Protein AF-A0A6B1YIP2-F1 (afdb_monomer_lite)

Organism: Pseudomonas aeruginosa (NCBI:txid287)

Foldseek 3Di:
DDFDCVVCVVVVHDSVVVVVVVVVVVVVQVVLVVVQWHFAFDPWTFIWHCPPDPDTDTPDTDDDHGDHDPQDWDQDPVRDIDGDDD

Secondary structure (DSSP, 8-state):
----HHHHHHHT--HHHHHHHHHHHHHHHHHHHHTTEEEE-SSSEEEEE--SSSS-EEEEEE-S----S---EEE-TTS-EEE---

Sequence (86 aa):
MHVNDDECHAAGVDPAEVARIARGLSRYAREAERLGLVIFGGSTGSLRFNDGGDGALILASLDGDYDGGDGACGPGADGLMRGEYA

Structure (mmCIF, N/CA/C/O backbone):
data_AF-A0A6B1YIP2-F1
#
_entry.id   AF-A0A6B1YIP2-F1
#
loop_
_atom_site.group_PDB
_atom_site.id
_atom_site.type_symbol
_atom_site.label_atom_id
_atom_site.label_alt_id
_atom_site.label_comp_id
_atom_site.label_asym_id
_atom_site.label_entity_id
_atom_site.label_seq_id
_atom_site.pdbx_PDB_ins_code
_atom_site.Cartn_x
_atom_site.Cartn_y
_atom_site.Cartn_z
_atom_site.occupancy
_atom_site.B_iso_or_equiv
_atom_site.auth_seq_id
_atom_site.auth_comp_id
_atom_site.auth_asym_id
_atom_site.auth_atom_id
_atom_site.pdbx_PDB_model_num
ATOM 1 N N . MET A 1 1 ? -6.893 -3.470 -11.230 1.00 81.12 1 MET A N 1
ATOM 2 C CA . MET A 1 1 ? -5.485 -3.206 -10.880 1.00 81.12 1 MET A CA 1
ATOM 3 C C . MET A 1 1 ? -4.687 -3.331 -12.155 1.00 81.12 1 MET A C 1
ATOM 5 O O . MET A 1 1 ? -4.964 -4.240 -12.928 1.00 81.12 1 MET A O 1
ATOM 9 N N . HIS A 1 2 ? -3.789 -2.384 -12.374 1.00 88.56 2 HIS A N 1
ATOM 10 C CA . HIS A 1 2 ? -2.917 -2.302 -13.531 1.00 88.56 2 HIS A CA 1
ATOM 11 C C . HIS A 1 2 ? -1.470 -2.412 -13.044 1.00 88.56 2 HIS A C 1
ATOM 13 O O . HIS A 1 2 ? -1.173 -1.939 -11.947 1.00 88.56 2 HIS A O 1
ATOM 19 N N . VAL A 1 3 ? -0.620 -3.079 -13.821 1.00 94.69 3 VAL A N 1
ATOM 20 C CA . VAL A 1 3 ? 0.825 -3.144 -13.594 1.00 94.69 3 VAL A CA 1
ATOM 21 C C . VAL A 1 3 ? 1.491 -2.538 -14.817 1.00 94.69 3 VAL A C 1
ATOM 23 O O . VAL A 1 3 ? 1.041 -2.749 -15.940 1.00 94.69 3 VAL A O 1
ATOM 26 N N . ASN A 1 4 ? 2.505 -1.741 -14.532 1.00 95.00 4 ASN A N 1
ATOM 27 C CA . ASN A 1 4 ? 3.254 -0.918 -15.455 1.00 95.00 4 ASN A CA 1
ATOM 28 C C . ASN A 1 4 ? 4.536 -1.681 -15.824 1.00 95.00 4 ASN A C 1
ATOM 30 O O . ASN A 1 4 ? 5.525 -1.628 -15.091 1.00 95.00 4 ASN A O 1
ATOM 34 N N . ASP A 1 5 ? 4.472 -2.497 -16.879 1.00 95.62 5 ASP A N 1
ATOM 35 C CA . ASP A 1 5 ? 5.544 -3.440 -17.227 1.00 95.62 5 ASP A CA 1
ATOM 36 C C . ASP A 1 5 ? 6.848 -2.717 -17.605 1.00 95.62 5 ASP A C 1
ATOM 38 O O . ASP A 1 5 ? 7.927 -3.147 -17.195 1.00 95.62 5 ASP A O 1
ATOM 42 N N . ASP A 1 6 ? 6.760 -1.593 -18.321 1.00 96.94 6 ASP A N 1
ATOM 43 C CA . ASP A 1 6 ? 7.926 -0.800 -18.730 1.00 96.94 6 ASP A CA 1
ATOM 44 C C . ASP A 1 6 ? 8.643 -0.188 -17.516 1.00 96.94 6 ASP A C 1
ATOM 46 O O . ASP A 1 6 ? 9.870 -0.244 -17.418 1.00 96.94 6 ASP A O 1
ATOM 50 N N . GLU A 1 7 ? 7.894 0.318 -16.537 1.00 97.81 7 GLU A N 1
ATOM 51 C CA . GLU A 1 7 ? 8.406 0.844 -15.272 1.00 97.81 7 GLU A CA 1
ATOM 52 C C . GLU A 1 7 ? 9.036 -0.260 -14.417 1.00 97.81 7 GLU A C 1
ATOM 54 O O . GLU A 1 7 ? 10.080 -0.040 -13.801 1.00 97.81 7 GLU A O 1
ATOM 59 N N . CYS A 1 8 ? 8.442 -1.458 -14.404 1.00 97.38 8 CYS A N 1
ATOM 60 C CA . CYS A 1 8 ? 9.016 -2.616 -13.717 1.00 97.38 8 CYS A CA 1
ATOM 61 C C . CYS A 1 8 ? 10.367 -3.000 -14.335 1.00 97.38 8 CYS A C 1
ATOM 63 O O . CYS A 1 8 ? 11.356 -3.155 -13.616 1.00 97.38 8 CYS A O 1
ATOM 65 N N . HIS A 1 9 ? 10.439 -3.076 -15.667 1.00 96.81 9 HIS A N 1
ATOM 66 C CA . HIS A 1 9 ? 11.690 -3.347 -16.374 1.00 96.81 9 HIS A CA 1
ATOM 67 C C . HIS A 1 9 ? 12.736 -2.250 -16.142 1.00 96.81 9 HIS A C 1
ATOM 69 O O . HIS A 1 9 ? 13.895 -2.568 -15.873 1.00 96.81 9 HIS A O 1
ATOM 75 N N . ALA A 1 10 ? 12.343 -0.973 -16.186 1.00 96.88 10 ALA A N 1
ATOM 76 C CA . ALA A 1 10 ? 13.238 0.156 -15.931 1.00 96.88 10 ALA A CA 1
ATOM 77 C C . ALA A 1 10 ? 13.803 0.151 -14.500 1.00 96.88 10 ALA A C 1
ATOM 79 O O . ALA A 1 10 ? 14.959 0.519 -14.292 1.00 96.88 10 ALA A O 1
ATOM 80 N N . ALA A 1 11 ? 13.013 -0.299 -13.521 1.00 96.75 11 ALA A N 1
ATOM 81 C CA . ALA A 1 11 ? 13.435 -0.459 -12.131 1.00 96.75 11 ALA A CA 1
ATOM 82 C C . ALA A 1 11 ? 14.181 -1.782 -11.853 1.00 96.75 11 ALA A C 1
ATOM 84 O O . ALA A 1 11 ? 14.697 -1.968 -10.751 1.00 96.75 11 ALA A O 1
ATOM 85 N N . GLY A 1 12 ? 14.256 -2.701 -12.823 1.00 97.75 12 GLY A N 1
ATOM 86 C CA . GLY A 1 12 ? 14.908 -4.003 -12.663 1.00 97.75 12 GLY A CA 1
ATOM 87 C C . GLY A 1 12 ? 14.149 -4.983 -11.760 1.00 97.75 12 GLY A C 1
ATOM 88 O O . GLY A 1 12 ? 14.777 -5.842 -11.142 1.00 97.75 12 GLY A O 1
ATOM 89 N N . VAL A 1 13 ? 12.820 -4.861 -11.664 1.00 97.69 13 VAL A N 1
ATOM 90 C CA . VAL A 1 13 ? 11.952 -5.727 -10.846 1.00 97.69 13 VAL A CA 1
ATOM 91 C C . VAL A 1 13 ? 11.030 -6.580 -11.719 1.00 97.69 13 VAL A C 1
ATOM 93 O O . VAL A 1 13 ? 10.611 -6.152 -12.792 1.00 97.69 13 VAL A O 1
ATOM 96 N N . ASP A 1 14 ? 10.694 -7.791 -11.266 1.00 98.00 14 ASP A N 1
ATOM 97 C CA . ASP A 1 14 ? 9.789 -8.691 -11.995 1.00 98.00 14 ASP A CA 1
ATOM 98 C C . ASP A 1 14 ? 8.329 -8.183 -11.926 1.00 98.00 14 ASP A C 1
ATOM 100 O O . ASP A 1 14 ? 7.756 -8.111 -10.827 1.00 98.00 14 ASP A O 1
ATOM 104 N N . PRO A 1 15 ? 7.676 -7.894 -13.073 1.00 97.81 15 PRO A N 1
ATOM 105 C CA . PRO A 1 15 ? 6.270 -7.494 -13.109 1.00 97.81 15 PRO A CA 1
ATOM 106 C C . PRO A 1 15 ? 5.331 -8.495 -12.416 1.00 97.81 15 PRO A C 1
ATOM 108 O O . PRO A 1 15 ? 4.331 -8.102 -11.806 1.00 97.81 15 PRO A O 1
ATOM 111 N N . ALA A 1 16 ? 5.635 -9.796 -12.458 1.00 97.31 16 ALA A N 1
ATOM 112 C CA . ALA A 1 16 ? 4.813 -10.822 -11.825 1.00 97.31 16 ALA A CA 1
ATOM 113 C C . ALA A 1 16 ? 4.861 -10.738 -10.291 1.00 97.31 16 ALA A C 1
ATOM 115 O O . ALA A 1 16 ? 3.828 -10.911 -9.624 1.00 97.31 16 ALA A O 1
ATOM 116 N N . GLU A 1 17 ? 6.031 -10.433 -9.724 1.00 98.12 17 GLU A N 1
ATOM 117 C CA . GLU A 1 17 ? 6.193 -10.207 -8.288 1.00 98.12 17 GLU A CA 1
ATOM 118 C C . GLU A 1 17 ? 5.485 -8.928 -7.841 1.00 98.12 17 GLU A C 1
ATOM 120 O O . GLU A 1 17 ? 4.714 -8.971 -6.874 1.00 98.12 17 GLU A O 1
ATOM 125 N N . VAL A 1 18 ? 5.644 -7.833 -8.592 1.00 98.00 18 VAL A N 1
ATOM 126 C CA . VAL A 1 18 ? 4.929 -6.567 -8.354 1.00 98.00 18 VAL A CA 1
ATOM 127 C C . VAL A 1 18 ? 3.417 -6.799 -8.369 1.00 98.00 18 VAL A C 1
ATOM 129 O O . VAL A 1 18 ? 2.710 -6.425 -7.429 1.00 98.00 18 VAL A O 1
ATOM 132 N N . ALA A 1 19 ? 2.907 -7.520 -9.371 1.00 97.75 19 ALA A N 1
ATOM 133 C CA . ALA A 1 19 ? 1.493 -7.860 -9.474 1.00 97.75 19 ALA A CA 1
ATOM 134 C C . ALA A 1 19 ? 0.999 -8.695 -8.280 1.00 97.75 19 ALA A C 1
ATOM 136 O O . ALA A 1 19 ? -0.124 -8.514 -7.798 1.00 97.75 19 ALA A O 1
ATOM 137 N N . ARG A 1 20 ? 1.811 -9.640 -7.790 1.00 98.06 20 ARG A N 1
ATOM 138 C CA . ARG A 1 20 ? 1.469 -10.468 -6.624 1.00 98.06 20 ARG A CA 1
ATOM 139 C C . ARG A 1 20 ? 1.366 -9.621 -5.357 1.00 98.06 20 ARG A C 1
ATOM 141 O O . ARG A 1 20 ? 0.385 -9.772 -4.625 1.00 98.06 20 ARG A O 1
ATOM 148 N N . ILE A 1 21 ? 2.333 -8.735 -5.122 1.00 97.19 21 ILE A N 1
ATOM 149 C CA . ILE A 1 21 ? 2.353 -7.826 -3.969 1.00 97.19 21 ILE A CA 1
ATOM 150 C C . ILE A 1 21 ? 1.150 -6.880 -4.029 1.00 97.19 21 ILE A C 1
ATOM 152 O O . ILE A 1 21 ? 0.349 -6.849 -3.094 1.00 97.19 21 ILE A O 1
ATOM 156 N N . ALA A 1 22 ? 0.938 -6.208 -5.164 1.00 96.94 22 ALA A N 1
ATOM 157 C CA . ALA A 1 22 ? -0.172 -5.278 -5.355 1.00 96.94 22 ALA A CA 1
ATOM 158 C C . ALA A 1 22 ? -1.547 -5.943 -5.140 1.00 96.94 22 ALA A C 1
ATOM 160 O O . ALA A 1 22 ? -2.447 -5.341 -4.547 1.00 96.94 22 ALA A O 1
ATOM 161 N N . ARG A 1 23 ? -1.724 -7.208 -5.569 1.00 97.44 23 ARG A N 1
ATOM 162 C CA . ARG A 1 23 ? -2.958 -7.985 -5.317 1.00 97.44 23 ARG A CA 1
ATOM 163 C C . ARG A 1 23 ? -3.171 -8.223 -3.824 1.00 97.44 23 ARG A C 1
ATOM 165 O O . ARG A 1 23 ? -4.296 -8.091 -3.348 1.00 97.44 23 ARG A O 1
ATOM 172 N N . GLY A 1 24 ? -2.111 -8.595 -3.107 1.00 96.88 24 GLY A N 1
ATOM 173 C CA . GLY A 1 24 ? -2.150 -8.820 -1.663 1.00 96.88 24 GLY A CA 1
ATOM 174 C C . GLY A 1 24 ? -2.531 -7.554 -0.901 1.00 96.88 24 GLY A C 1
ATOM 175 O O . GLY A 1 24 ? -3.490 -7.579 -0.133 1.00 96.88 24 GLY A O 1
ATOM 176 N N . LEU A 1 25 ? -1.852 -6.441 -1.187 1.00 95.31 25 LEU A N 1
ATOM 177 C CA . LEU A 1 25 ? -2.138 -5.141 -0.573 1.00 95.31 25 LEU A CA 1
ATOM 178 C C . LEU A 1 25 ? -3.574 -4.683 -0.860 1.00 95.31 25 LEU A C 1
ATOM 180 O O . LEU A 1 25 ? -4.299 -4.329 0.062 1.00 95.31 25 LEU A O 1
ATOM 184 N N . SER A 1 26 ? -4.034 -4.792 -2.112 1.00 96.62 26 SER A N 1
ATOM 185 C CA . SER A 1 26 ? -5.415 -4.446 -2.489 1.00 96.62 26 SER A CA 1
ATOM 186 C C . SER A 1 26 ? -6.462 -5.282 -1.747 1.00 96.62 26 SER A C 1
ATOM 188 O O . SER A 1 26 ? -7.542 -4.786 -1.431 1.00 96.62 26 SER A O 1
ATOM 190 N N . ARG A 1 27 ? -6.175 -6.565 -1.491 1.00 97.38 27 ARG A N 1
ATOM 191 C CA . ARG A 1 27 ? -7.069 -7.434 -0.720 1.00 97.38 27 ARG A CA 1
ATOM 192 C C . ARG A 1 27 ? -7.178 -6.941 0.722 1.00 97.38 27 ARG A C 1
ATOM 194 O O . ARG A 1 27 ? -8.290 -6.705 1.181 1.00 97.38 27 ARG A O 1
ATOM 201 N N . TYR A 1 28 ? -6.048 -6.733 1.394 1.00 96.56 28 TYR A N 1
ATOM 202 C CA . TYR A 1 28 ? -6.047 -6.284 2.787 1.00 96.56 28 TYR A CA 1
ATOM 203 C C . TYR A 1 28 ? -6.603 -4.868 2.956 1.00 96.56 28 TYR A C 1
ATOM 205 O O . TYR A 1 28 ? -7.319 -4.619 3.918 1.00 96.56 28 TYR A O 1
ATOM 213 N N . ALA A 1 29 ? -6.372 -3.968 1.997 1.00 96.25 29 ALA A N 1
ATOM 214 C CA . ALA A 1 29 ? -6.976 -2.637 1.999 1.00 96.25 29 ALA A CA 1
ATOM 215 C C . ALA A 1 29 ? -8.513 -2.699 1.975 1.00 96.25 29 ALA A C 1
ATOM 217 O O . ALA A 1 29 ? -9.170 -2.003 2.742 1.00 96.25 29 ALA A O 1
ATOM 218 N N . ARG A 1 30 ? -9.099 -3.584 1.158 1.00 97.81 30 ARG A N 1
ATOM 219 C CA . ARG A 1 30 ? -10.559 -3.791 1.117 1.00 97.81 30 ARG A CA 1
ATOM 220 C C . ARG A 1 30 ? -11.098 -4.453 2.382 1.00 97.81 3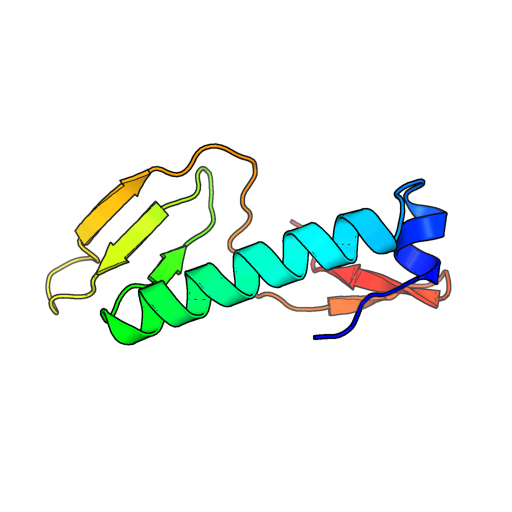0 ARG A C 1
ATOM 222 O O . ARG A 1 30 ? -12.214 -4.166 2.803 1.00 97.81 30 ARG A O 1
ATOM 229 N N . GLU A 1 31 ? -10.343 -5.373 2.977 1.00 98.06 31 GLU A N 1
ATOM 230 C CA . GLU A 1 31 ? -10.715 -5.977 4.263 1.00 98.06 31 GLU A CA 1
ATOM 231 C C . GLU A 1 31 ? -10.711 -4.928 5.386 1.00 98.06 31 GLU A C 1
ATOM 233 O O . GLU A 1 31 ? -11.663 -4.873 6.162 1.00 98.06 31 GLU A O 1
ATOM 238 N N . ALA A 1 32 ? -9.700 -4.056 5.418 1.00 97.94 32 ALA A N 1
ATOM 239 C CA . ALA A 1 32 ? -9.615 -2.915 6.326 1.00 97.94 32 ALA A CA 1
ATOM 240 C C . ALA A 1 32 ? -10.789 -1.939 6.126 1.00 97.94 32 ALA A C 1
ATOM 242 O O . ALA A 1 32 ? -11.477 -1.608 7.090 1.00 97.94 32 ALA A O 1
ATOM 243 N N . GLU A 1 33 ? -11.088 -1.563 4.879 1.00 97.88 33 GLU A N 1
ATOM 244 C CA . GLU A 1 33 ? -12.218 -0.691 4.527 1.00 97.88 33 GLU A CA 1
ATOM 245 C C . GLU A 1 33 ? -13.552 -1.235 5.063 1.00 97.88 33 GLU A C 1
ATOM 247 O O . GLU A 1 33 ? -14.333 -0.498 5.664 1.00 97.88 33 GLU A O 1
ATOM 252 N N . ARG A 1 34 ? -13.802 -2.545 4.928 1.00 98.12 34 ARG A N 1
ATOM 253 C CA . ARG A 1 34 ? -15.022 -3.192 5.453 1.00 98.12 34 ARG A CA 1
ATOM 254 C C . ARG A 1 34 ? -15.169 -3.098 6.972 1.00 98.12 34 ARG A C 1
ATOM 256 O O . ARG A 1 34 ? -16.281 -3.243 7.473 1.00 98.12 34 ARG A O 1
ATOM 263 N N . LEU A 1 35 ? -14.067 -2.903 7.689 1.00 97.88 35 LEU A N 1
ATOM 264 C CA . LEU A 1 35 ? -14.028 -2.705 9.136 1.00 97.88 35 LEU A CA 1
ATOM 265 C C . LEU A 1 35 ? -14.019 -1.214 9.523 1.00 97.88 35 LEU A C 1
ATOM 267 O O . LEU A 1 35 ? -13.932 -0.897 10.706 1.00 97.88 35 LEU A O 1
ATOM 271 N N . GLY A 1 36 ? -14.106 -0.298 8.551 1.00 97.75 36 GLY A N 1
ATOM 272 C CA . GLY A 1 36 ? -13.999 1.146 8.773 1.00 97.75 36 GLY A CA 1
ATOM 273 C C . GLY A 1 36 ? -12.568 1.623 9.037 1.00 97.75 36 GLY A C 1
ATOM 274 O O . GLY A 1 36 ? -12.377 2.688 9.621 1.00 97.75 36 GLY A O 1
ATOM 275 N N . LEU A 1 37 ? -11.564 0.831 8.653 1.00 98.31 37 LEU A N 1
ATOM 276 C CA . LEU A 1 37 ? -10.152 1.131 8.872 1.00 98.31 37 LEU A CA 1
ATOM 277 C C . LEU A 1 37 ? -9.513 1.761 7.633 1.00 98.31 37 LEU A C 1
ATOM 279 O O . LEU A 1 37 ? -9.869 1.445 6.498 1.00 98.31 37 LEU A O 1
ATOM 283 N N . VAL A 1 38 ? -8.497 2.590 7.862 1.00 96.38 38 VAL A N 1
ATOM 284 C CA . VAL A 1 38 ? -7.652 3.194 6.826 1.00 96.38 38 VAL A CA 1
ATOM 285 C C . VAL A 1 38 ? -6.204 2.750 7.025 1.00 96.38 38 VAL A C 1
ATOM 287 O O . VAL A 1 38 ? -5.687 2.792 8.141 1.00 96.38 38 VAL A O 1
ATOM 290 N N . ILE A 1 39 ? -5.541 2.342 5.939 1.00 95.50 39 ILE A N 1
ATOM 291 C CA . ILE A 1 39 ? -4.083 2.177 5.902 1.00 95.50 39 ILE A CA 1
ATOM 292 C C . ILE A 1 39 ? -3.487 3.551 5.608 1.00 95.50 39 ILE A C 1
ATOM 294 O O . ILE A 1 39 ? -3.788 4.141 4.574 1.00 95.50 39 ILE A O 1
ATOM 298 N N . PHE A 1 40 ? -2.663 4.062 6.514 1.00 93.94 40 PHE A N 1
ATOM 299 C CA . PHE A 1 40 ? -2.019 5.363 6.376 1.00 93.94 40 PHE A CA 1
ATOM 300 C C . PHE A 1 40 ? -0.499 5.200 6.307 1.00 93.94 40 PHE A C 1
ATOM 302 O O . PHE A 1 40 ? 0.084 4.574 7.197 1.00 93.94 40 PHE A O 1
ATOM 309 N N . GLY A 1 41 ? 0.115 5.778 5.271 1.00 91.62 41 GLY A N 1
ATOM 310 C CA . GLY A 1 41 ? 1.566 5.877 5.091 1.00 91.62 41 GLY A CA 1
ATOM 311 C C . GLY A 1 41 ? 2.127 7.223 5.558 1.00 91.62 41 GLY A C 1
ATOM 312 O O . GLY A 1 41 ? 1.402 8.207 5.640 1.00 91.62 41 GLY A O 1
ATOM 313 N N . GLY A 1 42 ? 3.405 7.260 5.914 1.00 85.25 42 GLY A N 1
ATOM 314 C CA . GLY A 1 42 ? 4.110 8.414 6.476 1.00 85.25 42 GLY A CA 1
ATOM 315 C C . GLY A 1 42 ? 5.487 7.954 6.953 1.00 85.25 42 GLY A C 1
ATOM 316 O O . GLY A 1 42 ? 6.001 6.979 6.436 1.00 85.25 42 GLY A O 1
ATOM 317 N N . SER A 1 43 ? 6.065 8.527 8.014 1.00 80.62 43 SER A N 1
ATOM 318 C CA . SER A 1 43 ? 7.351 8.011 8.540 1.00 80.62 43 SER A CA 1
ATOM 319 C C . SER A 1 43 ? 7.331 6.518 8.923 1.00 80.62 43 SER A C 1
ATOM 321 O O . SER A 1 43 ? 8.383 5.893 9.014 1.00 80.62 43 SER A O 1
ATOM 323 N N . THR A 1 44 ? 6.139 5.960 9.160 1.00 87.50 44 THR A N 1
ATOM 324 C CA . THR A 1 44 ? 5.839 4.525 9.280 1.00 87.50 44 THR A CA 1
ATOM 325 C C . THR A 1 44 ? 4.426 4.256 8.746 1.00 87.50 44 THR A C 1
ATOM 327 O O . THR A 1 44 ? 3.598 5.172 8.682 1.00 87.50 44 THR A O 1
ATOM 330 N N . GLY A 1 45 ? 4.119 3.003 8.397 1.00 94.38 45 GLY A N 1
ATOM 331 C CA . GLY A 1 45 ? 2.755 2.587 8.068 1.00 94.38 45 GLY A CA 1
ATOM 332 C C . GLY A 1 45 ? 1.907 2.345 9.321 1.00 94.38 45 GLY A C 1
ATOM 333 O O . GLY A 1 45 ? 2.408 1.883 10.345 1.00 94.38 45 GLY A O 1
ATOM 334 N N . SER A 1 46 ? 0.604 2.629 9.261 1.00 96.44 46 SER A N 1
ATOM 335 C CA . SER A 1 46 ? -0.326 2.361 10.371 1.00 96.44 46 SER A CA 1
ATOM 336 C C . SER A 1 46 ? -1.742 2.017 9.904 1.00 96.44 46 SER A C 1
ATOM 338 O O . SER A 1 46 ? -2.207 2.529 8.888 1.00 96.44 46 SER A O 1
ATOM 340 N N . LEU A 1 47 ? -2.445 1.177 10.671 1.00 97.38 47 LEU A N 1
ATOM 341 C CA . LEU A 1 47 ? -3.893 0.974 10.552 1.00 97.38 47 LEU A CA 1
ATOM 342 C C . LEU A 1 47 ? -4.616 1.909 11.511 1.00 97.38 47 LEU A C 1
ATOM 344 O O . LEU A 1 47 ? -4.335 1.910 12.712 1.00 97.38 47 LEU A O 1
ATOM 348 N N . ARG A 1 48 ? -5.554 2.690 10.980 1.00 97.50 48 ARG A N 1
ATOM 349 C CA . ARG A 1 48 ? -6.243 3.740 11.724 1.00 97.50 48 ARG A CA 1
ATOM 350 C C . ARG A 1 48 ? -7.750 3.580 11.678 1.00 97.50 48 ARG A C 1
ATOM 352 O O . ARG A 1 48 ? -8.293 3.151 10.665 1.00 97.50 48 ARG A O 1
ATOM 359 N N . PHE A 1 49 ? -8.414 3.983 12.753 1.00 98.19 49 PHE A N 1
ATOM 360 C CA . PHE A 1 49 ? -9.868 4.097 12.823 1.00 98.19 49 PHE A CA 1
ATOM 361 C C . PHE A 1 49 ? -10.250 5.523 13.215 1.00 98.19 49 PHE A C 1
ATOM 363 O O . PHE A 1 49 ? -9.696 6.070 14.167 1.00 98.19 49 PHE A O 1
ATOM 370 N N . ASN A 1 50 ? -11.176 6.131 12.475 1.00 96.38 50 ASN A N 1
ATOM 371 C CA . ASN A 1 50 ? -11.710 7.444 12.820 1.00 96.38 50 ASN A CA 1
ATOM 372 C C . ASN A 1 50 ? -12.954 7.268 13.695 1.00 96.38 50 ASN A C 1
ATOM 374 O O . ASN A 1 50 ? -14.002 6.848 13.208 1.00 96.38 50 ASN A O 1
ATOM 378 N N . ASP A 1 51 ? -12.828 7.599 14.975 1.00 97.25 51 ASP A N 1
ATOM 379 C CA . ASP A 1 51 ? -13.910 7.571 15.959 1.00 97.25 51 ASP A CA 1
ATOM 380 C C . ASP A 1 51 ? -14.585 8.944 16.159 1.00 97.25 51 ASP A C 1
ATOM 382 O O . ASP A 1 51 ? -15.498 9.067 16.975 1.00 97.25 51 ASP A O 1
ATOM 386 N N . GLY A 1 52 ? -14.169 9.968 15.403 1.00 96.38 52 GLY A N 1
ATOM 387 C CA . GLY A 1 52 ? -14.661 11.342 15.515 1.00 96.38 52 GLY A CA 1
ATOM 388 C C . GLY A 1 52 ? -13.994 12.182 16.610 1.00 96.38 52 GLY A C 1
ATOM 389 O O . GLY A 1 52 ? -14.473 13.285 16.875 1.00 96.38 52 GLY A O 1
ATOM 390 N N . GLY A 1 53 ? -12.930 11.685 17.252 1.00 95.94 53 GLY A N 1
ATOM 391 C CA . GLY A 1 53 ? -12.145 12.430 18.239 1.00 95.94 53 GLY A CA 1
ATOM 392 C C . GLY A 1 53 ? -11.118 13.402 17.637 1.00 95.94 53 GLY A C 1
ATOM 393 O O . GLY A 1 53 ? -11.134 13.710 16.446 1.00 95.94 53 GLY A O 1
ATOM 394 N N . ASP A 1 54 ? -10.171 13.852 18.470 1.00 93.81 54 ASP A N 1
ATOM 395 C CA . ASP A 1 54 ? -9.102 14.810 18.110 1.00 93.81 54 ASP A CA 1
ATOM 396 C C . ASP A 1 54 ? -8.042 14.241 17.138 1.00 93.81 54 ASP A C 1
ATOM 398 O O . ASP A 1 54 ? -7.072 14.909 16.777 1.00 93.81 54 ASP A O 1
ATOM 402 N N . GLY A 1 55 ? -8.203 12.989 16.716 1.00 93.31 55 GLY A N 1
ATOM 403 C CA . GLY A 1 55 ? -7.332 12.293 15.782 1.00 93.31 55 GLY A CA 1
ATOM 404 C C . GLY A 1 55 ? -7.759 10.837 15.627 1.00 93.31 55 GLY A C 1
ATOM 405 O O . GLY A 1 55 ? -8.474 10.296 16.464 1.00 93.31 55 GLY A O 1
ATOM 406 N N . ALA A 1 56 ? -7.315 10.188 14.552 1.00 96.12 56 ALA A N 1
ATOM 407 C CA . ALA A 1 56 ? -7.628 8.779 14.339 1.00 96.12 56 ALA A CA 1
ATOM 408 C C . ALA A 1 56 ? -6.876 7.880 15.336 1.00 96.12 56 ALA A C 1
ATOM 410 O O . ALA A 1 56 ? -5.678 8.061 15.571 1.00 96.12 56 ALA A O 1
ATOM 411 N N . LEU A 1 57 ? -7.559 6.863 15.863 1.00 97.62 57 LEU A N 1
ATOM 412 C CA . LEU A 1 57 ? -6.958 5.834 16.706 1.00 97.62 57 LEU A CA 1
ATOM 413 C C . LEU A 1 57 ? -5.979 4.998 15.885 1.00 97.62 57 LEU A C 1
ATOM 415 O O . LEU A 1 57 ? -6.347 4.461 14.841 1.00 97.62 57 LEU A O 1
ATOM 419 N N . ILE A 1 58 ? -4.750 4.844 16.376 1.00 96.69 58 ILE A N 1
ATOM 420 C CA . ILE A 1 58 ? -3.756 3.943 15.785 1.00 96.69 58 ILE A CA 1
ATOM 421 C C . ILE A 1 58 ? -3.989 2.547 16.361 1.00 96.69 58 ILE A C 1
ATOM 423 O O . ILE A 1 58 ? -3.752 2.313 17.544 1.00 96.69 58 ILE A O 1
ATOM 427 N N . LEU A 1 59 ? -4.464 1.623 15.527 1.00 97.62 59 LEU A N 1
ATOM 428 C CA . LEU A 1 59 ? -4.786 0.254 15.940 1.00 97.62 59 LEU A CA 1
ATOM 429 C C . LEU A 1 59 ? -3.608 -0.707 15.770 1.00 97.62 59 LEU A C 1
ATOM 431 O O . LEU A 1 59 ? -3.497 -1.683 16.509 1.00 97.62 59 LEU A O 1
ATOM 435 N N . ALA A 1 60 ? -2.738 -0.442 14.796 1.00 97.44 60 ALA A N 1
ATOM 436 C CA . ALA A 1 60 ? -1.508 -1.192 14.581 1.00 97.44 60 ALA A CA 1
ATOM 437 C C . ALA A 1 60 ? -0.476 -0.341 13.833 1.00 97.44 60 ALA A C 1
ATOM 439 O O . ALA A 1 60 ? -0.838 0.440 12.950 1.00 97.44 60 ALA A O 1
ATOM 440 N N . SER A 1 61 ? 0.800 -0.548 14.151 1.00 96.06 61 SER A N 1
ATOM 441 C CA . SER A 1 61 ? 1.929 -0.109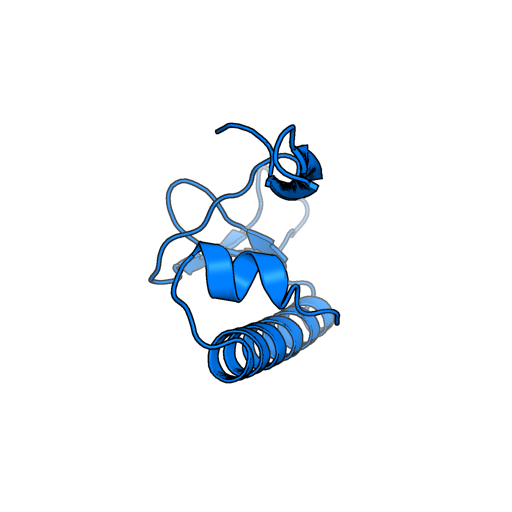 13.326 1.00 96.06 61 SER A CA 1
ATOM 442 C C . SER A 1 61 ? 2.264 -1.195 12.305 1.00 96.06 61 SER A C 1
ATOM 444 O O . SER A 1 61 ? 2.116 -2.382 12.597 1.00 96.06 61 SER A O 1
ATOM 446 N N . LEU A 1 62 ? 2.696 -0.794 11.115 1.00 95.06 62 LEU A N 1
ATOM 447 C CA . LEU A 1 62 ? 3.057 -1.692 10.024 1.00 95.06 62 LEU A CA 1
ATOM 448 C C . LEU A 1 62 ? 4.554 -1.590 9.748 1.00 95.06 62 LEU A C 1
ATOM 450 O O . LEU A 1 62 ? 5.090 -0.489 9.619 1.00 95.06 62 LEU A O 1
ATOM 454 N N . ASP A 1 63 ? 5.201 -2.741 9.603 1.00 93.56 63 ASP A N 1
ATOM 455 C CA . ASP A 1 63 ? 6.589 -2.819 9.162 1.00 93.56 63 ASP A CA 1
ATOM 456 C C .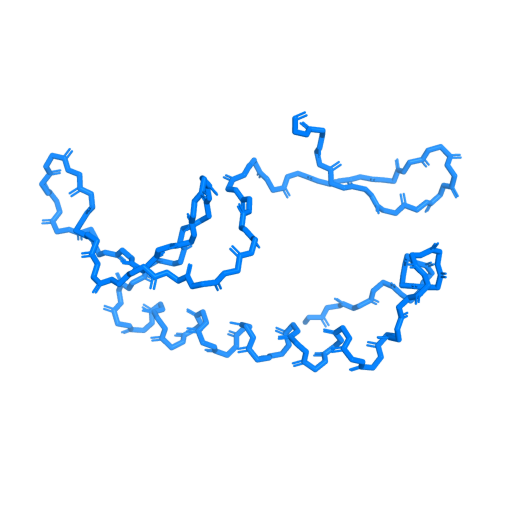 ASP A 1 63 ? 6.681 -2.604 7.645 1.00 93.56 63 ASP A C 1
ATOM 458 O O . ASP A 1 63 ? 5.834 -3.081 6.880 1.00 93.56 63 ASP A O 1
ATOM 462 N N . GLY A 1 64 ? 7.724 -1.900 7.210 1.00 90.56 64 GLY A N 1
ATOM 463 C CA . GLY A 1 64 ? 7.993 -1.601 5.804 1.00 90.56 64 GLY A CA 1
ATOM 464 C C . GLY A 1 64 ? 8.236 -0.117 5.551 1.00 90.56 64 GLY A C 1
ATOM 465 O O . GLY A 1 64 ? 8.286 0.684 6.483 1.00 90.56 64 GLY A O 1
ATOM 466 N N . ASP A 1 65 ? 8.387 0.217 4.273 1.00 89.19 65 ASP A N 1
ATOM 467 C CA . ASP A 1 65 ? 8.545 1.587 3.796 1.00 89.19 65 ASP A CA 1
ATOM 468 C C . ASP A 1 65 ? 7.210 2.069 3.219 1.00 89.19 65 ASP A C 1
ATOM 470 O O . ASP A 1 65 ? 6.643 1.427 2.329 1.00 89.19 65 ASP A O 1
ATOM 474 N N . TYR A 1 66 ? 6.674 3.144 3.789 1.00 90.12 66 TYR A N 1
ATOM 475 C CA . TYR A 1 66 ? 5.377 3.696 3.424 1.00 90.12 66 TYR A CA 1
ATOM 476 C C . TYR A 1 66 ? 5.537 5.183 3.168 1.00 90.12 66 TYR A C 1
ATOM 478 O O . TYR A 1 66 ? 6.112 5.886 3.984 1.00 90.12 66 TYR A O 1
ATOM 486 N N . ASP A 1 67 ? 4.932 5.670 2.097 1.00 85.81 67 ASP A N 1
ATOM 487 C CA . ASP A 1 67 ? 4.789 7.098 1.843 1.00 85.81 67 ASP A CA 1
ATOM 488 C C . ASP A 1 67 ? 3.296 7.436 1.783 1.00 85.81 67 ASP A C 1
ATOM 490 O O . ASP A 1 67 ? 2.480 6.633 1.322 1.00 85.81 67 ASP A O 1
ATOM 494 N N . GLY A 1 68 ? 2.932 8.584 2.342 1.00 81.19 68 GLY A N 1
ATOM 495 C CA . GLY A 1 68 ? 1.561 9.060 2.477 1.00 81.19 68 GLY A CA 1
ATOM 496 C C . GLY A 1 68 ? 1.234 10.293 1.643 1.00 81.19 68 GLY A C 1
ATOM 497 O O . GLY A 1 68 ? 0.249 10.934 1.992 1.00 81.19 68 GLY A O 1
ATOM 498 N N . GLY A 1 69 ? 2.057 10.650 0.646 1.00 79.38 69 GLY A N 1
ATOM 499 C CA . GLY A 1 69 ? 1.903 11.836 -0.216 1.00 79.38 69 GLY A CA 1
ATOM 500 C C . GLY A 1 69 ? 0.519 12.054 -0.871 1.00 79.38 69 GLY A C 1
ATOM 501 O O . GLY A 1 69 ? -0.457 11.363 -0.580 1.00 79.38 69 GLY A O 1
ATOM 502 N N . ASP A 1 70 ? 0.402 13.040 -1.767 1.00 80.19 70 ASP A N 1
ATOM 503 C CA . ASP A 1 70 ? -0.836 13.376 -2.498 1.00 80.19 70 ASP A CA 1
ATOM 504 C C . ASP A 1 70 ? -1.312 12.244 -3.437 1.00 80.19 70 ASP A C 1
ATOM 506 O O . ASP A 1 70 ? -2.451 12.227 -3.906 1.00 80.19 70 ASP A O 1
ATOM 510 N N . GLY A 1 71 ? -0.448 11.266 -3.731 1.00 80.88 71 GLY A N 1
ATOM 511 C CA . GLY A 1 71 ? -0.755 10.135 -4.606 1.00 80.88 71 GLY A CA 1
ATOM 512 C C . GLY A 1 71 ? -0.836 10.521 -6.085 1.00 80.88 71 GLY A C 1
ATOM 513 O O . GLY A 1 71 ? -1.312 9.736 -6.913 1.00 80.88 71 GLY A O 1
ATOM 514 N N . ALA A 1 72 ? -0.379 11.726 -6.433 1.00 87.44 72 ALA A N 1
ATOM 515 C CA . ALA A 1 72 ? -0.317 12.206 -7.802 1.00 87.44 72 ALA A CA 1
ATOM 516 C C . ALA A 1 72 ? 0.755 11.448 -8.603 1.00 87.44 72 ALA A C 1
ATOM 518 O O . ALA A 1 72 ? 1.812 11.076 -8.093 1.00 87.44 72 ALA A O 1
ATOM 519 N N . CYS A 1 73 ? 0.492 11.231 -9.891 1.00 90.88 73 CYS A N 1
ATOM 520 C CA . CYS A 1 73 ? 1.466 10.659 -10.814 1.00 90.88 73 CYS A CA 1
ATOM 521 C C . CYS A 1 73 ? 1.274 11.193 -12.236 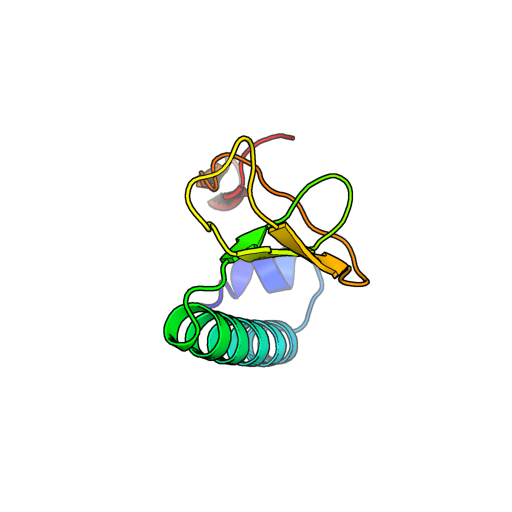1.00 90.88 73 CYS A C 1
ATOM 523 O O . CYS A 1 73 ? 0.195 11.663 -12.604 1.00 90.88 73 CYS A O 1
ATOM 525 N N . GLY A 1 74 ? 2.326 11.112 -13.048 1.00 90.88 74 GLY A N 1
ATOM 526 C CA . GLY A 1 74 ? 2.297 11.538 -14.442 1.00 90.88 74 GLY A CA 1
ATOM 527 C C . GLY A 1 74 ? 3.462 10.983 -15.260 1.00 90.88 74 GLY A C 1
ATOM 528 O O . GLY A 1 74 ? 4.436 10.489 -14.688 1.00 90.88 74 GLY A O 1
ATOM 529 N N . PRO A 1 75 ? 3.375 11.047 -16.598 1.00 92.06 75 PRO A N 1
ATOM 530 C CA . PRO A 1 75 ? 4.463 10.626 -17.468 1.00 92.06 75 PRO A CA 1
ATOM 531 C C . PRO A 1 75 ? 5.661 11.578 -17.335 1.00 92.06 75 PRO A C 1
ATOM 533 O O . PRO A 1 75 ? 5.514 12.801 -17.3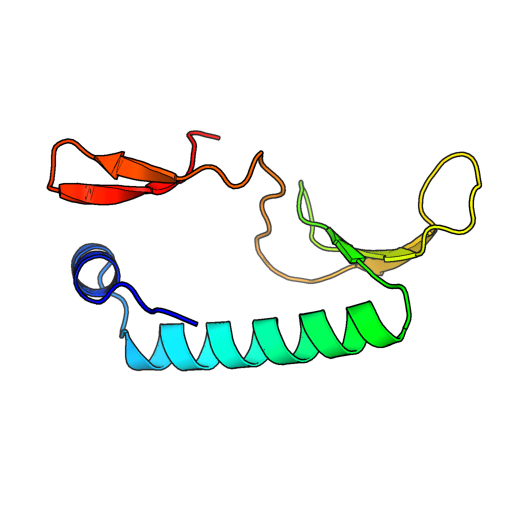79 1.00 92.06 75 PRO A O 1
ATOM 536 N N . GLY A 1 76 ? 6.852 11.008 -17.182 1.00 91.19 76 GLY A N 1
ATOM 537 C CA . GLY A 1 76 ? 8.129 11.710 -17.166 1.00 91.19 76 GLY A CA 1
ATOM 538 C C . GLY A 1 76 ? 8.676 11.991 -18.567 1.00 91.19 76 GLY A C 1
ATOM 539 O O . GLY A 1 76 ? 8.140 11.544 -19.581 1.00 91.19 76 GLY A O 1
ATOM 540 N N . ALA A 1 77 ? 9.796 12.716 -18.628 1.00 92.62 77 ALA A N 1
ATOM 541 C CA . ALA A 1 77 ? 10.474 13.039 -19.889 1.00 92.62 77 ALA A CA 1
ATOM 542 C C . ALA A 1 77 ? 11.015 11.802 -20.635 1.00 92.62 77 ALA A C 1
ATOM 544 O O . ALA A 1 77 ? 11.264 11.865 -21.836 1.00 92.62 77 ALA A O 1
ATOM 545 N N . ASP A 1 78 ? 11.192 10.687 -19.930 1.00 92.44 78 ASP A N 1
ATOM 546 C CA . ASP A 1 78 ? 11.590 9.384 -20.461 1.00 92.44 78 ASP A CA 1
ATOM 547 C C . ASP A 1 78 ? 10.402 8.492 -20.851 1.00 92.44 78 ASP A C 1
ATOM 549 O O . ASP A 1 78 ? 10.600 7.350 -21.255 1.00 92.44 78 ASP A O 1
ATOM 553 N N . GLY A 1 79 ? 9.174 9.008 -20.749 1.00 92.88 79 GLY A N 1
ATOM 554 C CA . GLY A 1 79 ? 7.949 8.281 -21.075 1.00 92.88 79 GLY A CA 1
ATOM 555 C C . GLY A 1 79 ? 7.455 7.338 -19.977 1.00 92.88 79 GLY A C 1
ATOM 556 O O . GLY A 1 79 ? 6.383 6.767 -20.143 1.00 92.88 79 GLY A O 1
ATOM 557 N N . LEU A 1 80 ? 8.180 7.207 -18.861 1.00 94.94 80 LEU A N 1
ATOM 558 C CA . LEU A 1 80 ? 7.778 6.375 -17.726 1.00 94.94 80 LEU A CA 1
ATOM 559 C C . LEU A 1 80 ? 6.808 7.122 -16.808 1.00 94.94 80 LEU A C 1
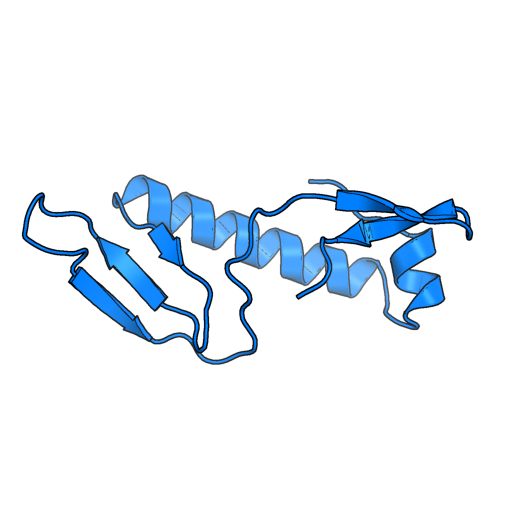ATOM 561 O O . LEU A 1 80 ? 6.965 8.320 -16.570 1.00 94.94 80 LEU A O 1
ATOM 565 N N . MET A 1 81 ? 5.844 6.419 -16.227 1.00 95.00 81 MET A N 1
ATOM 566 C CA . MET A 1 81 ? 4.986 6.940 -15.169 1.00 95.00 81 MET A CA 1
ATOM 567 C C . MET A 1 81 ? 5.773 7.131 -13.873 1.00 95.00 81 MET A C 1
ATOM 569 O O . MET A 1 81 ? 6.435 6.221 -13.373 1.00 95.00 81 MET A O 1
ATOM 573 N N . ARG A 1 82 ? 5.674 8.330 -13.298 1.00 91.00 82 ARG A N 1
ATOM 574 C CA . ARG A 1 82 ? 6.369 8.732 -12.072 1.00 91.00 82 ARG A CA 1
ATOM 575 C C . ARG A 1 82 ? 5.371 9.275 -11.060 1.00 91.00 82 ARG A C 1
ATOM 577 O O . ARG A 1 82 ? 4.421 9.956 -11.443 1.00 91.00 82 ARG A O 1
ATOM 584 N N . GLY A 1 83 ? 5.581 8.951 -9.786 1.00 88.50 83 GLY A N 1
ATOM 585 C CA . GLY A 1 83 ? 4.864 9.580 -8.677 1.00 88.50 83 GLY A CA 1
ATOM 586 C C . GLY A 1 83 ? 5.327 11.018 -8.446 1.00 88.50 83 GLY A C 1
ATOM 587 O O . GLY A 1 83 ? 6.260 11.496 -9.097 1.00 88.50 83 GLY A O 1
ATOM 588 N N . GLU A 1 84 ? 4.668 11.701 -7.520 1.00 81.75 84 GLU A N 1
ATOM 589 C CA . GLU A 1 84 ? 5.116 12.993 -7.006 1.00 81.75 84 GLU A CA 1
ATOM 590 C C . GLU A 1 84 ? 6.548 12.935 -6.445 1.00 81.75 84 GLU A C 1
ATOM 592 O O . GLU A 1 84 ? 7.036 11.885 -6.019 1.00 81.75 84 GLU A O 1
ATOM 597 N N . TYR A 1 85 ? 7.234 14.078 -6.469 1.00 67.19 85 TYR A N 1
ATOM 598 C CA . TYR A 1 85 ? 8.498 14.220 -5.755 1.00 67.19 85 TYR A CA 1
ATOM 599 C C . TYR A 1 85 ? 8.196 14.348 -4.261 1.00 67.19 85 TYR A C 1
ATOM 601 O O . TYR A 1 85 ? 7.445 15.246 -3.879 1.00 67.19 85 TYR A O 1
ATOM 609 N N . ALA A 1 86 ? 8.788 13.466 -3.457 1.00 54.75 86 ALA A N 1
ATOM 610 C CA . ALA A 1 86 ? 8.839 13.602 -2.004 1.00 54.75 86 ALA A CA 1
ATOM 611 C C . ALA A 1 86 ? 9.766 14.754 -1.576 1.00 54.75 86 ALA A C 1
ATOM 613 O O . ALA A 1 86 ? 10.796 14.977 -2.262 1.00 54.75 86 ALA A O 1
#

pLDDT: mean 93.15, std 7.12, range [54.75, 98.31]

Radius of gyration: 15.4 Å; chains: 1; bounding box: 30×26×39 Å